Protein AF-A0A6A3NLY9-F1 (afdb_monomer_lite)

pLDDT: mean 79.2, std 13.29, range [43.19, 95.56]

Secondary structure (DSSP, 8-state):
-EEEEEEETTEEEEEEEEEEEEESSSEEEEEEEEEEEEEEEETTTT----S---EEEE--EEEEEEE--------TTTTTHHHHHHHHHHHHHHHHHHHHHHHHHHHHHHHHHHHHHHHTT-

Foldseek 3Di:
DDKDWDDDPFKIKIWDWDWDWDDDPDIWIKIKIKIKIKGKDFPCVDDDDDPDGDIDIDIDMDMDIDTDPDPDVDDPCVVVCPVVVVCSVVVVVVVVVVVVVVVVVVVVVVVVVVVVVVVVVD

Organism: NCBI:txid129364

Sequence (122 aa):
MAVRRYFEANRVVVVWSCCVEIAGSVFVRLREKGVNTLSTFDFTRGEAASDARPEGCALPVVIDVRPETVEFSTSTNTQGHIGEMTDLVLGTYHRNFGMLNQVMENLLLKELMDSRASSSHR

Structure (mmCIF, N/CA/C/O backbone):
data_AF-A0A6A3NLY9-F1
#
_entry.id   AF-A0A6A3NLY9-F1
#
loop_
_atom_site.group_PDB
_atom_site.id
_atom_site.type_symbol
_atom_site.label_atom_id
_atom_site.label_alt_id
_atom_site.label_comp_id
_atom_site.label_asym_id
_atom_site.label_entity_id
_atom_site.label_seq_id
_atom_site.pdbx_PDB_ins_code
_atom_site.Cartn_x
_atom_site.Cartn_y
_atom_site.Cartn_z
_atom_site.occupancy
_atom_site.B_iso_or_equiv
_atom_site.auth_seq_id
_atom_site.auth_comp_id
_atom_site.auth_asym_id
_atom_site.auth_atom_id
_atom_site.pdbx_PDB_model_num
ATOM 1 N N . MET A 1 1 ? -7.885 -12.924 2.853 1.00 81.50 1 MET A N 1
ATOM 2 C CA . MET A 1 1 ? -7.423 -11.863 1.931 1.00 81.50 1 MET A CA 1
ATOM 3 C C . MET A 1 1 ? -7.819 -12.250 0.519 1.00 81.50 1 MET A C 1
ATOM 5 O O . MET A 1 1 ? -7.585 -13.388 0.136 1.00 81.50 1 MET A O 1
ATOM 9 N N . ALA A 1 2 ? -8.446 -11.341 -0.223 1.00 91.31 2 ALA A N 1
ATOM 10 C CA . ALA A 1 2 ? -8.761 -11.524 -1.637 1.00 91.31 2 ALA A CA 1
ATOM 11 C C . ALA A 1 2 ? -7.900 -10.564 -2.463 1.00 91.31 2 ALA A C 1
ATOM 13 O O . ALA A 1 2 ? -7.817 -9.386 -2.12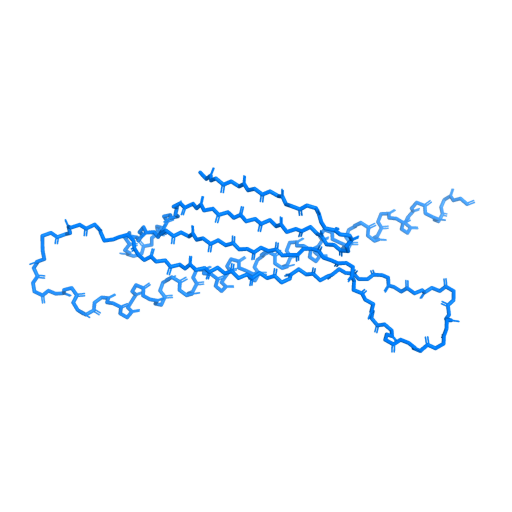3 1.00 91.31 2 ALA A O 1
ATOM 14 N N . VAL A 1 3 ? -7.270 -11.059 -3.530 1.00 94.00 3 VAL A N 1
ATOM 15 C CA . VAL A 1 3 ? -6.381 -10.279 -4.406 1.00 94.00 3 VAL A CA 1
ATOM 16 C C . VAL A 1 3 ? -6.746 -10.532 -5.858 1.00 94.00 3 VAL A C 1
ATOM 18 O O . VAL A 1 3 ? -7.040 -11.666 -6.235 1.00 94.00 3 VAL A O 1
ATOM 21 N N . ARG A 1 4 ? -6.692 -9.488 -6.683 1.00 94.62 4 ARG A N 1
ATOM 22 C CA . ARG A 1 4 ? -6.740 -9.602 -8.144 1.00 94.62 4 ARG A CA 1
ATOM 23 C C . ARG A 1 4 ? -5.627 -8.771 -8.761 1.00 94.62 4 ARG A C 1
ATOM 25 O O . ARG A 1 4 ? -5.227 -7.752 -8.203 1.00 94.62 4 ARG A O 1
ATOM 32 N N . ARG A 1 5 ? -5.138 -9.223 -9.913 1.00 94.31 5 ARG A N 1
ATOM 33 C CA . ARG A 1 5 ? -4.124 -8.533 -10.709 1.00 94.31 5 ARG A CA 1
ATOM 34 C C . ARG A 1 5 ? -4.671 -8.296 -12.107 1.00 94.31 5 ARG A C 1
ATOM 36 O O . ARG A 1 5 ? -5.278 -9.200 -12.678 1.00 94.31 5 ARG A O 1
ATOM 43 N N . TYR A 1 6 ? -4.432 -7.109 -12.637 1.00 94.75 6 TYR A N 1
ATOM 44 C CA . TYR A 1 6 ? -4.765 -6.727 -14.000 1.00 94.75 6 TYR A CA 1
ATOM 45 C C . TYR A 1 6 ? -3.487 -6.271 -14.690 1.00 94.75 6 TYR A C 1
ATOM 47 O O . TYR A 1 6 ? -2.726 -5.476 -14.138 1.00 94.75 6 TYR A O 1
ATOM 55 N N . PHE A 1 7 ? -3.248 -6.804 -15.880 1.00 93.44 7 PHE A N 1
ATOM 56 C CA . PHE A 1 7 ? -2.115 -6.430 -16.711 1.00 93.44 7 PHE A CA 1
ATOM 57 C C . PHE A 1 7 ? -2.614 -5.452 -17.766 1.00 93.44 7 PHE A C 1
ATOM 59 O O . PHE A 1 7 ? -3.505 -5.777 -18.548 1.00 93.44 7 PHE A O 1
ATOM 66 N N . GLU A 1 8 ? -2.059 -4.250 -17.756 1.00 92.06 8 GLU A N 1
ATOM 67 C CA . GLU A 1 8 ? -2.289 -3.231 -18.770 1.00 92.06 8 GLU A CA 1
ATOM 68 C C . GLU A 1 8 ? -0.992 -3.002 -19.553 1.00 92.06 8 GLU A C 1
ATOM 70 O O . GLU A 1 8 ? 0.080 -3.422 -19.124 1.00 92.06 8 GLU A O 1
ATOM 75 N N . ALA A 1 9 ? -1.075 -2.310 -20.692 1.00 88.62 9 ALA A N 1
ATOM 76 C CA . ALA A 1 9 ? 0.053 -2.158 -21.615 1.00 88.62 9 ALA A CA 1
ATOM 77 C C . ALA A 1 9 ? 1.348 -1.650 -20.947 1.00 88.62 9 ALA A C 1
ATOM 79 O O . ALA A 1 9 ? 2.426 -2.123 -21.283 1.00 88.62 9 ALA A O 1
ATOM 80 N N . ASN A 1 10 ? 1.236 -0.733 -19.979 1.00 88.19 10 ASN A N 1
ATOM 81 C CA . ASN A 1 10 ? 2.385 -0.073 -19.343 1.00 88.19 10 ASN A CA 1
ATOM 82 C C . ASN A 1 10 ? 2.420 -0.235 -17.815 1.00 88.19 10 ASN A C 1
ATOM 84 O O . ASN A 1 10 ? 3.203 0.437 -17.141 1.00 88.19 10 ASN A O 1
ATOM 88 N N . ARG A 1 11 ? 1.528 -1.055 -17.240 1.00 90.00 11 ARG A N 1
ATOM 89 C CA . ARG A 1 11 ? 1.440 -1.207 -15.784 1.00 90.00 11 ARG A CA 1
ATOM 90 C C . ARG A 1 11 ? 0.770 -2.500 -15.346 1.00 90.00 11 ARG A C 1
ATOM 92 O O . ARG A 1 11 ? -0.074 -3.056 -16.044 1.00 90.00 11 ARG A O 1
ATOM 99 N N . VAL A 1 12 ? 1.077 -2.911 -14.123 1.00 93.00 12 VAL A N 1
ATOM 100 C CA . VAL A 1 12 ? 0.342 -3.952 -13.402 1.00 93.00 12 VAL A CA 1
ATOM 101 C C . VAL A 1 12 ? -0.472 -3.293 -12.301 1.00 93.00 12 VAL A C 1
ATOM 103 O O . VAL A 1 12 ? 0.075 -2.576 -11.467 1.00 93.00 12 VAL A O 1
ATOM 106 N N . VAL A 1 13 ? -1.777 -3.540 -12.280 1.00 94.12 13 VAL A N 1
ATOM 107 C CA . VAL A 1 13 ? -2.674 -3.070 -11.222 1.00 94.12 13 VAL A CA 1
ATOM 108 C C . VAL A 1 13 ? -2.986 -4.239 -10.306 1.00 94.12 13 VAL A C 1
ATOM 110 O O . VAL A 1 13 ? -3.474 -5.276 -10.753 1.00 94.12 13 VAL A O 1
ATOM 113 N N . VAL A 1 14 ? -2.734 -4.083 -9.015 1.00 93.88 14 VAL A N 1
ATOM 114 C CA . VAL A 1 14 ? -3.093 -5.069 -7.998 1.00 93.88 14 VAL A CA 1
ATOM 115 C C . VAL A 1 14 ? -4.133 -4.442 -7.088 1.00 93.88 14 VAL A C 1
ATOM 117 O O . VAL A 1 14 ? -3.946 -3.343 -6.574 1.00 93.88 14 VAL A O 1
ATOM 120 N N . VAL A 1 15 ? -5.246 -5.141 -6.906 1.00 95.56 15 VAL A N 1
ATOM 121 C CA . VAL A 1 15 ? -6.315 -4.740 -5.992 1.00 95.56 15 VAL A CA 1
ATOM 122 C C . VAL A 1 15 ? -6.478 -5.806 -4.925 1.00 95.56 15 VAL A C 1
ATOM 124 O O . VAL A 1 15 ? -6.411 -7.005 -5.222 1.00 95.56 15 VAL A O 1
ATOM 127 N N . TRP A 1 16 ? -6.717 -5.389 -3.689 1.00 95.00 16 TRP A N 1
ATOM 128 C CA . TRP A 1 16 ? -6.946 -6.314 -2.589 1.00 95.00 16 TRP A CA 1
ATOM 129 C C . TRP A 1 16 ? -8.054 -5.857 -1.657 1.00 95.00 16 TRP A C 1
ATOM 131 O O . TRP A 1 16 ? -8.409 -4.681 -1.585 1.00 95.00 16 TRP A O 1
ATOM 141 N N . SER A 1 17 ? -8.591 -6.826 -0.921 1.00 94.31 17 SER A N 1
ATOM 142 C CA . SER A 1 17 ? -9.369 -6.576 0.281 1.00 94.31 17 SER A CA 1
ATOM 143 C C . SER A 1 17 ? -9.023 -7.601 1.356 1.00 94.31 17 SER A C 1
ATOM 145 O O . SER A 1 17 ? -8.929 -8.810 1.096 1.00 94.31 17 SER A O 1
ATOM 147 N N . CYS A 1 18 ? -8.817 -7.119 2.574 1.00 91.88 18 CYS A N 1
ATOM 148 C CA . CYS A 1 18 ? -8.506 -7.938 3.736 1.00 91.88 18 CYS A CA 1
ATOM 149 C C . CYS A 1 18 ? -9.111 -7.334 5.006 1.00 91.88 18 CYS A C 1
ATOM 151 O O . CYS A 1 18 ? -9.591 -6.202 5.015 1.00 91.88 18 CYS A O 1
ATOM 153 N N . CYS A 1 19 ? -9.109 -8.135 6.067 1.00 90.62 19 CYS A N 1
ATOM 154 C CA . CYS A 1 19 ? -9.302 -7.654 7.424 1.00 90.62 19 CYS A CA 1
ATOM 155 C C . CYS A 1 19 ? -7.938 -7.690 8.106 1.00 90.62 19 CYS A C 1
ATOM 157 O O . CYS A 1 19 ? -7.208 -8.673 7.950 1.00 90.62 19 CYS A O 1
ATOM 159 N N . VAL A 1 20 ? -7.608 -6.625 8.824 1.00 88.62 20 VAL A N 1
ATOM 160 C CA . VAL A 1 20 ? -6.356 -6.472 9.561 1.00 88.62 20 VAL A CA 1
ATOM 161 C C . VAL A 1 20 ? -6.690 -6.245 11.022 1.00 88.62 20 VAL A C 1
ATOM 163 O O . VAL A 1 20 ? -7.645 -5.545 11.356 1.00 88.62 20 VAL A O 1
ATOM 166 N N . GLU A 1 21 ? -5.912 -6.870 11.892 1.00 88.00 21 GLU A N 1
ATOM 167 C CA . GLU A 1 21 ? -6.031 -6.718 13.333 1.00 88.00 21 GLU A CA 1
ATOM 168 C C . GLU A 1 21 ? -4.768 -6.036 13.843 1.00 88.00 21 GLU A C 1
ATOM 170 O O . GLU A 1 21 ? -3.655 -6.492 13.580 1.00 88.00 21 GLU A O 1
ATOM 175 N N . ILE A 1 22 ? -4.947 -4.926 14.553 1.00 83.75 22 ILE A N 1
ATOM 176 C CA . ILE A 1 22 ? -3.864 -4.216 15.223 1.00 83.75 22 ILE A CA 1
ATOM 177 C C . ILE A 1 22 ? -3.969 -4.554 16.706 1.00 83.75 22 ILE A C 1
ATOM 179 O O . ILE A 1 22 ? -4.913 -4.150 17.388 1.00 83.75 22 ILE A O 1
ATOM 183 N N . ALA A 1 23 ? -2.995 -5.324 17.189 1.00 76.62 23 ALA A N 1
ATOM 184 C CA . ALA A 1 23 ? -2.827 -5.610 18.605 1.00 76.62 23 ALA A CA 1
ATOM 185 C C . ALA A 1 23 ? -1.957 -4.515 19.245 1.00 76.62 23 ALA A C 1
ATOM 187 O O . ALA A 1 23 ? -0.791 -4.354 18.883 1.00 76.62 23 ALA A O 1
ATOM 188 N N . GLY A 1 24 ? -2.525 -3.762 20.188 1.00 70.19 24 GLY A N 1
ATOM 189 C CA . GLY A 1 24 ? -1.845 -2.688 20.916 1.00 70.19 24 GLY A CA 1
ATOM 190 C C . GLY A 1 24 ? -2.453 -2.462 22.301 1.00 70.19 24 GLY A C 1
ATOM 191 O O . GLY A 1 24 ? -2.950 -3.399 22.923 1.00 70.19 24 GLY A O 1
ATOM 192 N N . SER A 1 25 ? -2.449 -1.212 22.776 1.00 65.81 25 SER A N 1
ATOM 193 C CA . SER A 1 25 ? -3.167 -0.803 24.000 1.00 65.81 25 SER A CA 1
ATOM 194 C C . SER A 1 25 ? -4.680 -1.042 23.914 1.00 65.81 25 SER A C 1
ATOM 196 O O . SER A 1 25 ? -5.353 -1.164 24.934 1.00 65.81 25 SER A O 1
ATOM 198 N N . VAL A 1 26 ? -5.201 -1.145 22.692 1.00 68.38 26 VAL A N 1
ATOM 199 C CA . VAL A 1 26 ? -6.577 -1.504 22.359 1.00 68.38 26 VAL A CA 1
ATOM 200 C C . VAL A 1 26 ? -6.549 -2.479 21.184 1.00 68.38 26 VAL A C 1
ATOM 202 O O . VAL A 1 26 ? -5.632 -2.442 20.361 1.00 68.38 26 VAL A O 1
ATOM 205 N N . PHE A 1 27 ? -7.547 -3.359 21.100 1.00 75.62 27 PHE A N 1
ATOM 206 C CA . PHE A 1 27 ? -7.714 -4.252 19.956 1.00 75.62 27 PHE A CA 1
ATOM 207 C C . PHE A 1 27 ? -8.552 -3.558 18.881 1.00 75.62 27 PHE A C 1
ATOM 209 O O . PHE A 1 27 ? -9.716 -3.232 19.120 1.00 75.62 27 PHE A O 1
ATOM 216 N N . VAL A 1 28 ? -7.969 -3.346 17.699 1.00 80.81 28 VAL A N 1
ATOM 217 C CA . VAL A 1 28 ? -8.651 -2.698 16.571 1.00 80.81 28 VAL A CA 1
ATOM 218 C C . VAL A 1 28 ? -8.711 -3.661 15.396 1.00 80.81 28 VAL A C 1
ATOM 220 O O . VAL A 1 28 ? -7.681 -4.150 14.932 1.00 80.81 28 VAL A O 1
ATOM 223 N N . ARG A 1 29 ? -9.921 -3.905 14.885 1.00 87.62 29 ARG A N 1
ATOM 224 C CA . ARG A 1 29 ? -10.134 -4.641 13.638 1.00 87.62 29 ARG A CA 1
ATOM 225 C C . ARG A 1 29 ? -10.524 -3.669 12.533 1.00 87.62 29 ARG A C 1
ATOM 227 O O . ARG A 1 29 ? -11.450 -2.874 12.686 1.00 87.62 29 ARG A O 1
ATOM 234 N N . LEU A 1 30 ? -9.807 -3.746 11.423 1.00 89.88 30 LEU A N 1
ATOM 235 C CA . LEU A 1 30 ? -9.958 -2.874 10.270 1.00 89.88 30 LEU A CA 1
ATOM 236 C C . LEU A 1 30 ? -10.299 -3.702 9.042 1.00 89.88 30 LEU A C 1
ATOM 238 O O . LEU A 1 30 ? -9.750 -4.782 8.827 1.00 89.88 30 LEU A O 1
ATOM 242 N N . ARG A 1 31 ? -11.166 -3.163 8.197 1.00 92.12 31 ARG A N 1
ATOM 243 C CA . ARG A 1 31 ? -11.374 -3.628 6.837 1.00 92.12 31 ARG A CA 1
ATOM 244 C C . ARG A 1 31 ? -10.582 -2.748 5.892 1.00 92.12 31 ARG A C 1
ATOM 246 O O . ARG A 1 31 ? -10.840 -1.551 5.790 1.00 92.12 31 ARG A O 1
ATOM 253 N N . GLU A 1 32 ? -9.661 -3.369 5.177 1.00 92.31 32 GLU A N 1
ATOM 254 C CA . GLU A 1 32 ? -8.860 -2.713 4.160 1.00 92.31 32 GLU A CA 1
ATOM 255 C C . GLU A 1 32 ? -9.360 -3.063 2.763 1.00 92.31 32 GLU A C 1
ATOM 257 O O . GLU A 1 32 ? -9.724 -4.209 2.444 1.00 92.31 32 GLU A O 1
ATOM 262 N N . LYS A 1 33 ? -9.320 -2.056 1.900 1.00 94.75 33 LYS A N 1
ATOM 263 C CA . LYS A 1 33 ? -9.349 -2.208 0.452 1.00 94.75 33 LYS A CA 1
ATOM 264 C C . LYS A 1 33 ? -8.220 -1.375 -0.110 1.00 94.75 33 LYS A C 1
ATOM 266 O O . LYS A 1 33 ? -8.144 -0.188 0.180 1.00 94.75 33 LYS A O 1
ATOM 271 N N . GLY A 1 34 ? -7.367 -1.975 -0.920 1.00 93.25 34 GLY A N 1
ATOM 272 C CA . GLY A 1 34 ? -6.256 -1.243 -1.498 1.00 93.25 34 GLY A CA 1
ATOM 273 C C . GLY A 1 34 ? -6.068 -1.502 -2.973 1.00 93.25 34 GLY A C 1
ATOM 274 O O . GLY A 1 34 ? -6.557 -2.490 -3.534 1.00 93.25 34 GLY A O 1
ATOM 275 N N . VAL A 1 35 ? -5.377 -0.554 -3.588 1.00 94.62 35 VAL A N 1
ATOM 276 C CA . VAL A 1 35 ? -4.956 -0.586 -4.979 1.00 94.62 35 VAL A CA 1
ATOM 277 C C . VAL A 1 35 ? -3.507 -0.133 -5.035 1.00 94.62 35 VAL A C 1
ATOM 279 O O . VAL A 1 35 ? -3.164 0.918 -4.494 1.00 94.62 35 VAL A O 1
ATOM 282 N N . ASN A 1 36 ? -2.662 -0.897 -5.718 1.00 92.81 36 ASN A N 1
ATOM 283 C CA . ASN A 1 36 ? -1.337 -0.445 -6.105 1.00 92.81 36 ASN A CA 1
ATOM 284 C C . ASN A 1 36 ? -1.127 -0.639 -7.600 1.00 92.81 36 ASN A C 1
ATOM 286 O O . ASN A 1 36 ? -1.606 -1.605 -8.198 1.00 92.81 36 ASN A O 1
ATOM 290 N N . THR A 1 37 ? -0.398 0.292 -8.198 1.00 93.31 37 THR A N 1
ATOM 291 C CA . THR A 1 37 ? -0.019 0.234 -9.609 1.00 93.31 37 THR A CA 1
ATOM 292 C C . THR A 1 37 ? 1.489 0.159 -9.706 1.00 93.31 37 THR A C 1
ATOM 294 O O . THR A 1 37 ? 2.164 0.968 -9.088 1.00 93.31 37 THR A O 1
ATOM 297 N N . LEU A 1 38 ? 2.011 -0.784 -10.475 1.00 90.38 38 LEU A N 1
ATOM 298 C CA . LEU A 1 38 ? 3.431 -0.913 -10.776 1.00 90.38 38 LEU A CA 1
ATOM 299 C C . LEU A 1 38 ? 3.647 -0.503 -12.231 1.00 90.38 38 LEU A C 1
ATOM 301 O O . LEU A 1 38 ? 3.063 -1.127 -13.117 1.00 90.38 38 LEU A O 1
ATOM 305 N N . SER A 1 39 ? 4.456 0.519 -12.486 1.00 89.81 39 SER A N 1
ATOM 306 C CA . SER A 1 39 ? 4.788 0.970 -13.843 1.00 89.81 39 SER A CA 1
ATOM 307 C C . SER A 1 39 ? 6.256 1.353 -13.953 1.00 89.81 39 SER A C 1
ATOM 309 O O . SER A 1 39 ? 6.876 1.740 -12.962 1.00 89.81 39 SER A O 1
ATOM 311 N N . THR A 1 40 ? 6.801 1.307 -15.165 1.00 85.81 40 THR A N 1
ATOM 312 C CA . THR A 1 40 ? 8.119 1.887 -15.438 1.00 85.81 40 THR A CA 1
ATOM 313 C C . THR A 1 40 ? 8.081 3.403 -15.230 1.00 85.81 40 THR A C 1
ATOM 315 O O . THR A 1 40 ? 7.049 4.053 -15.426 1.00 85.81 40 THR A O 1
ATOM 318 N N . PHE A 1 41 ? 9.196 3.969 -14.778 1.00 83.56 41 PHE A N 1
ATOM 319 C CA . PHE A 1 41 ? 9.349 5.401 -14.552 1.00 83.56 41 PHE A CA 1
ATOM 320 C C . PHE A 1 41 ? 10.621 5.907 -15.226 1.00 83.56 41 PHE A C 1
ATOM 322 O O . PHE A 1 41 ? 11.707 5.376 -15.004 1.00 83.56 41 PHE A O 1
ATOM 329 N N . ASP A 1 42 ? 10.483 6.945 -16.044 1.00 80.31 42 ASP A N 1
ATOM 330 C CA . ASP A 1 42 ? 11.600 7.587 -16.731 1.00 80.31 42 ASP A CA 1
ATOM 331 C C . ASP A 1 42 ? 12.092 8.792 -15.922 1.00 80.31 42 ASP A C 1
ATOM 333 O O . ASP A 1 42 ? 11.456 9.848 -15.903 1.00 80.31 42 ASP A O 1
ATOM 337 N N . PHE A 1 43 ? 13.250 8.640 -15.275 1.00 73.00 43 PHE A N 1
ATOM 338 C CA . PHE A 1 43 ? 13.873 9.702 -14.481 1.00 73.00 43 PHE A CA 1
ATOM 339 C C . PHE A 1 43 ? 14.417 10.871 -15.316 1.00 73.00 43 PHE A C 1
ATOM 341 O O . PHE A 1 43 ? 14.702 11.927 -14.758 1.00 73.00 43 PHE A O 1
ATOM 348 N N . THR A 1 44 ? 14.568 10.710 -16.633 1.00 72.56 44 THR A N 1
ATOM 349 C CA . THR A 1 44 ? 15.297 11.667 -17.489 1.00 72.56 44 THR A CA 1
ATOM 350 C C . THR A 1 44 ? 14.394 12.580 -18.319 1.00 72.56 44 THR A C 1
ATOM 352 O O . THR A 1 44 ? 14.894 13.479 -18.986 1.00 72.56 44 THR A O 1
ATOM 355 N N . ARG A 1 45 ? 13.069 12.353 -18.308 1.00 66.62 45 ARG A N 1
ATOM 356 C CA . ARG A 1 45 ? 12.017 13.219 -18.886 1.00 66.62 45 ARG A CA 1
ATOM 357 C C . ARG A 1 45 ? 12.396 13.922 -20.212 1.00 66.62 45 ARG A C 1
ATOM 359 O O . ARG A 1 45 ? 12.101 15.099 -20.399 1.00 66.62 45 ARG A O 1
ATOM 366 N N . GLY A 1 46 ? 13.011 13.196 -21.147 1.00 61.91 46 GLY A N 1
ATOM 367 C CA . GLY A 1 46 ? 13.323 13.689 -22.495 1.00 61.91 46 GLY A CA 1
ATOM 368 C C . GLY A 1 46 ? 14.655 14.431 -22.680 1.00 61.91 46 GLY A C 1
ATOM 369 O O . GLY A 1 46 ? 14.862 14.984 -23.759 1.00 61.91 46 GLY A O 1
ATOM 370 N N . GLU A 1 47 ? 15.564 14.443 -21.700 1.00 63.44 47 GLU A N 1
ATOM 371 C CA . GLU A 1 47 ? 16.947 14.879 -21.947 1.00 63.44 47 GLU A CA 1
ATOM 372 C C . GLU A 1 47 ? 17.684 13.887 -22.863 1.00 63.44 47 GLU A C 1
ATOM 374 O O . GLU A 1 47 ? 17.440 12.677 -22.827 1.00 63.44 47 GLU A O 1
ATOM 379 N N . ALA A 1 48 ? 18.534 14.427 -23.744 1.00 58.00 48 ALA A N 1
ATOM 380 C CA . ALA A 1 48 ? 19.152 13.700 -24.847 1.00 58.00 48 ALA A CA 1
ATOM 381 C C . ALA A 1 48 ? 19.879 12.434 -24.369 1.00 58.00 48 ALA A C 1
ATOM 383 O O . ALA A 1 48 ? 20.649 12.464 -23.410 1.00 58.00 48 ALA A O 1
ATOM 384 N N . ALA A 1 49 ? 19.608 11.333 -25.072 1.00 56.19 49 ALA A N 1
ATOM 385 C CA . ALA A 1 49 ? 20.074 9.988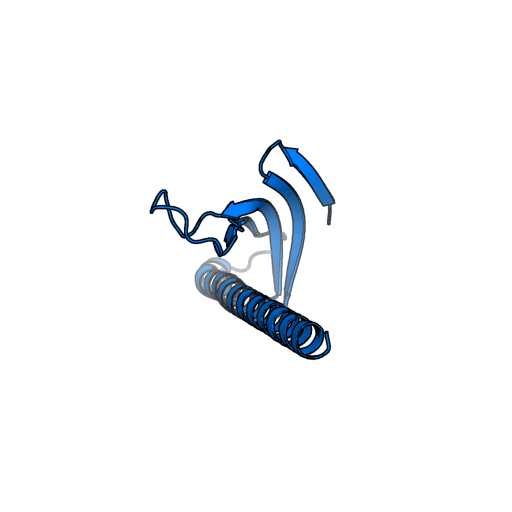 -24.777 1.00 56.19 49 ALA A CA 1
ATOM 386 C C . ALA A 1 49 ? 21.583 9.940 -24.486 1.00 56.19 49 ALA A C 1
ATOM 388 O O . ALA A 1 49 ? 22.405 10.093 -25.388 1.00 56.19 49 ALA A O 1
ATOM 389 N N . SER A 1 50 ? 21.938 9.688 -23.227 1.00 61.38 50 SER A N 1
ATOM 390 C CA . SER A 1 50 ? 23.169 8.969 -22.916 1.00 61.38 50 SER A CA 1
ATOM 391 C C . SER A 1 50 ? 22.836 7.473 -22.916 1.00 61.38 50 SER A C 1
ATOM 393 O O . SER A 1 50 ? 21.722 7.086 -22.553 1.00 61.38 50 SER A O 1
ATOM 395 N N . ASP A 1 51 ? 23.782 6.628 -23.327 1.00 60.75 51 ASP A N 1
ATOM 396 C CA . ASP A 1 51 ? 23.599 5.173 -23.488 1.00 60.75 51 ASP A CA 1
ATOM 397 C C . ASP A 1 51 ? 23.240 4.421 -22.185 1.00 60.75 51 ASP A C 1
ATOM 399 O O . ASP A 1 51 ? 23.019 3.211 -22.197 1.00 60.75 51 ASP A O 1
ATOM 403 N N . ALA A 1 52 ? 23.144 5.122 -21.052 1.00 60.19 52 ALA A N 1
ATOM 404 C CA . ALA A 1 52 ? 22.756 4.580 -19.758 1.00 60.19 52 ALA A CA 1
ATOM 405 C C . ALA A 1 52 ? 21.582 5.380 -19.176 1.00 60.19 52 ALA A C 1
ATOM 407 O O . ALA A 1 52 ? 21.755 6.248 -18.319 1.00 60.19 52 ALA A O 1
ATOM 408 N N . ARG A 1 53 ? 20.365 5.079 -19.637 1.00 61.38 53 ARG A N 1
ATOM 409 C CA . ARG A 1 53 ? 19.134 5.617 -19.050 1.00 61.38 53 ARG A CA 1
ATOM 410 C C . ARG A 1 53 ? 18.769 4.767 -17.827 1.00 61.38 53 ARG A C 1
ATOM 412 O O . ARG A 1 53 ? 18.456 3.591 -18.007 1.00 61.38 53 ARG A O 1
ATOM 419 N N . PRO A 1 54 ? 18.821 5.292 -16.591 1.00 62.94 54 PRO A N 1
ATOM 420 C CA . PRO A 1 54 ? 18.351 4.531 -15.443 1.00 62.94 54 PRO A CA 1
ATOM 421 C C . PRO A 1 54 ? 16.832 4.366 -15.559 1.00 62.94 54 PRO A C 1
ATOM 423 O O . PRO A 1 54 ? 16.083 5.337 -15.442 1.00 62.94 54 PRO A O 1
ATOM 426 N N . GLU A 1 55 ? 16.377 3.144 -15.825 1.00 69.00 55 GLU A N 1
ATOM 427 C CA . GLU A 1 55 ? 14.958 2.807 -15.755 1.00 69.00 55 GLU A CA 1
ATOM 428 C C . GLU A 1 55 ? 14.539 2.705 -14.289 1.00 69.00 55 GLU A C 1
ATOM 430 O O . GLU A 1 55 ? 15.141 1.990 -13.487 1.00 69.00 55 GLU A O 1
ATOM 435 N N . GLY A 1 56 ? 13.515 3.472 -13.927 1.00 76.50 56 GLY A N 1
ATOM 436 C CA . GLY A 1 56 ? 12.899 3.443 -12.615 1.00 76.50 56 GLY A CA 1
ATOM 437 C C . GLY A 1 56 ? 11.621 2.632 -12.582 1.00 76.50 56 GLY A C 1
ATOM 438 O O . GLY A 1 56 ? 11.076 2.205 -13.601 1.00 76.50 56 GLY A O 1
ATOM 439 N N . CYS A 1 57 ? 11.082 2.512 -11.378 1.00 80.69 57 CYS A N 1
ATOM 440 C CA . CYS A 1 57 ? 9.762 1.966 -11.143 1.00 80.69 57 CYS A CA 1
ATOM 441 C C . CYS A 1 57 ? 8.961 2.928 -10.264 1.00 80.69 57 CYS A C 1
ATOM 443 O O . CYS A 1 57 ? 9.460 3.418 -9.252 1.00 80.69 57 CYS A O 1
ATOM 445 N N . ALA A 1 58 ? 7.705 3.168 -10.632 1.00 85.81 58 ALA A N 1
ATOM 446 C CA . ALA A 1 58 ? 6.739 3.870 -9.801 1.00 85.81 58 ALA A CA 1
ATOM 447 C C . ALA A 1 58 ? 5.755 2.859 -9.198 1.00 85.81 58 ALA A C 1
ATOM 449 O O . ALA A 1 58 ? 5.163 2.052 -9.918 1.00 85.81 58 ALA A O 1
ATOM 450 N N . LEU A 1 59 ? 5.567 2.936 -7.876 1.00 87.50 59 LEU A N 1
ATOM 451 C CA . LEU A 1 59 ? 4.606 2.128 -7.122 1.00 87.50 59 LEU A CA 1
ATOM 452 C C . LEU A 1 59 ? 3.619 3.008 -6.326 1.00 87.50 59 LEU A C 1
ATOM 454 O O . LEU A 1 59 ? 3.705 3.070 -5.100 1.00 87.50 59 LEU A O 1
ATOM 458 N N . PRO A 1 60 ? 2.681 3.725 -6.976 1.00 88.88 60 PRO A N 1
ATOM 459 C CA . PRO A 1 60 ? 1.582 4.364 -6.262 1.00 88.88 60 PRO A CA 1
ATOM 460 C C . PRO A 1 60 ? 0.734 3.339 -5.504 1.00 88.88 60 PRO A C 1
ATOM 462 O O . PRO A 1 60 ? 0.384 2.288 -6.050 1.00 88.88 60 PRO A O 1
ATOM 465 N N . VAL A 1 61 ? 0.368 3.673 -4.266 1.00 88.81 61 VAL A N 1
ATOM 466 C CA . VAL A 1 61 ? -0.486 2.859 -3.394 1.00 88.81 61 VAL A CA 1
ATOM 467 C C . VAL A 1 61 ? -1.593 3.729 -2.807 1.00 88.81 61 VAL A C 1
ATOM 469 O O . VAL A 1 61 ? -1.330 4.824 -2.315 1.00 88.81 61 VAL A O 1
ATOM 472 N N . VAL A 1 62 ? -2.827 3.228 -2.826 1.00 91.62 62 VAL A N 1
ATOM 473 C CA . VAL A 1 62 ? -3.981 3.826 -2.143 1.00 91.62 62 VAL A CA 1
ATOM 474 C C . VAL A 1 62 ? -4.650 2.751 -1.298 1.00 91.62 62 VAL A C 1
ATOM 476 O O . VAL A 1 62 ? -4.918 1.658 -1.797 1.00 91.62 62 VAL A O 1
ATOM 479 N N . ILE A 1 63 ? -4.935 3.060 -0.032 1.00 90.44 63 ILE A N 1
ATOM 480 C CA . ILE A 1 63 ? -5.621 2.154 0.895 1.00 90.44 63 ILE A CA 1
ATOM 481 C C . ILE A 1 63 ? -6.809 2.889 1.525 1.00 90.44 63 ILE A C 1
ATOM 483 O O . ILE A 1 63 ? -6.637 3.937 2.140 1.00 90.44 63 ILE A O 1
ATOM 487 N N . ASP A 1 64 ? -8.008 2.332 1.359 1.00 91.75 64 ASP A N 1
ATOM 488 C CA . ASP A 1 64 ? -9.216 2.682 2.110 1.00 91.75 64 ASP A CA 1
ATOM 489 C C . ASP A 1 64 ? -9.298 1.765 3.332 1.00 91.75 64 ASP A C 1
ATOM 491 O O . ASP A 1 64 ? -9.355 0.536 3.205 1.00 91.75 64 ASP A O 1
ATOM 495 N N . VAL A 1 65 ? -9.278 2.376 4.513 1.00 89.38 65 VAL A N 1
ATOM 496 C CA . VAL A 1 65 ? -9.239 1.700 5.807 1.00 89.38 65 VAL A CA 1
ATOM 497 C C . VAL A 1 65 ? -10.481 2.093 6.584 1.00 89.38 65 VAL A C 1
ATOM 499 O O . VAL A 1 65 ? -10.734 3.276 6.810 1.00 89.38 65 VAL A O 1
ATOM 502 N N . ARG A 1 66 ? -11.257 1.100 7.020 1.00 87.12 66 ARG A N 1
ATOM 503 C CA . ARG A 1 66 ? -12.470 1.330 7.812 1.00 87.12 66 ARG A CA 1
ATOM 504 C C . ARG A 1 66 ? -12.457 0.476 9.069 1.00 87.12 66 ARG A C 1
ATOM 506 O O . ARG A 1 66 ? -12.138 -0.706 8.961 1.00 87.12 66 ARG A O 1
ATOM 513 N N . PRO A 1 67 ? -12.831 1.012 10.239 1.00 84.12 67 PRO A N 1
ATOM 514 C CA . PRO A 1 67 ? -13.032 0.181 11.414 1.00 84.12 67 PRO A CA 1
ATOM 515 C C . PRO A 1 67 ? -14.171 -0.804 11.156 1.00 84.12 67 PRO A C 1
ATOM 517 O O . PRO A 1 67 ? -15.200 -0.450 10.576 1.00 84.12 67 PRO A O 1
ATOM 520 N N . GLU A 1 68 ? -13.997 -2.047 11.590 1.00 81.81 68 GLU A N 1
ATOM 521 C CA . GLU A 1 68 ? -15.135 -2.944 11.727 1.00 81.81 68 GLU A CA 1
ATOM 522 C C . GLU A 1 68 ? -15.867 -2.571 13.008 1.00 81.81 68 GLU A C 1
ATOM 524 O O . GLU A 1 68 ? -15.313 -2.668 14.103 1.00 81.81 68 GLU A O 1
ATOM 529 N N . THR A 1 69 ? -17.110 -2.114 12.875 1.00 64.12 69 THR A N 1
ATOM 530 C CA . THR A 1 69 ? -18.001 -1.912 14.015 1.00 64.12 69 THR A CA 1
ATOM 531 C C . THR A 1 69 ? -18.290 -3.267 14.639 1.00 64.12 69 THR A C 1
ATOM 533 O O . THR A 1 69 ? -19.179 -3.995 14.203 1.00 64.12 69 THR A O 1
ATOM 536 N N . VAL A 1 70 ? -17.506 -3.624 15.647 1.00 57.34 70 VAL A N 1
ATOM 537 C CA . VAL A 1 70 ? -17.898 -4.643 16.609 1.00 57.34 70 VAL A CA 1
ATOM 538 C C . VAL A 1 70 ? -18.898 -3.952 17.533 1.00 57.34 70 VAL A C 1
ATOM 540 O O . VAL A 1 70 ? -18.589 -2.888 18.072 1.00 57.34 70 VAL A O 1
ATOM 543 N N . GLU A 1 71 ? -20.110 -4.493 17.671 1.00 52.09 71 GLU A N 1
ATOM 544 C CA . GLU A 1 71 ? -21.060 -4.018 18.680 1.00 52.09 71 GLU A CA 1
ATOM 545 C C . GLU A 1 71 ? -20.464 -4.290 20.064 1.00 52.09 71 GLU A C 1
ATOM 547 O O . GLU A 1 71 ? -20.649 -5.349 20.659 1.00 52.09 71 GLU A O 1
ATOM 552 N N . PHE A 1 72 ? -19.692 -3.341 20.580 1.00 52.66 72 PHE A N 1
ATOM 553 C CA . PHE A 1 72 ? -19.395 -3.300 21.998 1.00 52.66 72 PHE A CA 1
ATOM 554 C C . PHE A 1 72 ? -20.632 -2.729 22.678 1.00 52.66 72 PHE A C 1
ATOM 556 O O . PHE A 1 72 ? -21.097 -1.652 22.310 1.00 52.66 72 PHE A O 1
ATOM 563 N N . SER A 1 73 ? -21.177 -3.445 23.661 1.00 47.84 73 SER A N 1
ATOM 564 C CA . SER A 1 73 ? -22.197 -2.920 24.567 1.00 47.84 73 SER A CA 1
ATOM 565 C C . SER A 1 73 ? -21.642 -1.652 25.223 1.00 47.84 73 SER A C 1
ATOM 567 O O . SER A 1 73 ? -20.834 -1.732 26.149 1.00 47.84 73 SER A O 1
ATOM 569 N N . THR A 1 74 ? -21.970 -0.480 24.684 1.00 50.91 74 THR A N 1
ATOM 570 C CA . THR A 1 74 ? -21.318 0.771 25.068 1.00 50.91 74 THR A CA 1
ATOM 571 C C . THR A 1 74 ? -21.753 1.178 26.470 1.00 50.91 74 THR A C 1
ATOM 573 O O . THR A 1 74 ? -22.886 1.614 26.672 1.00 50.91 74 THR A O 1
ATOM 576 N N . SER A 1 75 ? -20.832 1.092 27.431 1.00 48.53 75 SER A N 1
ATOM 577 C CA . SER A 1 75 ? -20.791 2.055 28.526 1.00 48.53 75 SER A CA 1
ATOM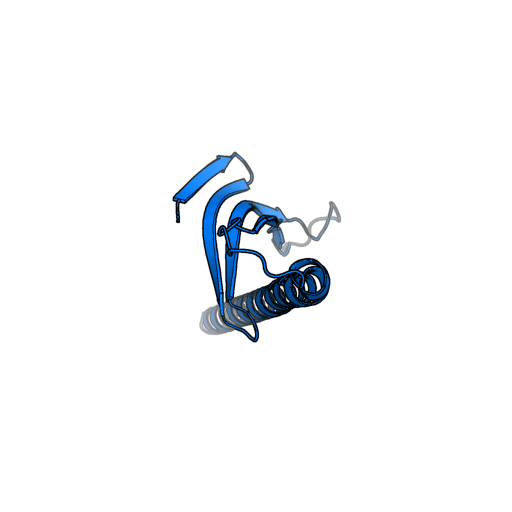 578 C C . SER A 1 75 ? -20.400 3.424 27.951 1.00 48.53 75 SER A C 1
ATOM 580 O O . SER A 1 75 ? -19.783 3.526 26.893 1.00 48.53 75 SER A O 1
ATOM 582 N N . THR A 1 76 ? -20.788 4.492 28.633 1.00 54.00 76 THR A N 1
ATOM 583 C CA . THR A 1 76 ? -20.730 5.918 28.261 1.00 54.00 76 THR A CA 1
ATOM 584 C C . THR A 1 76 ? -19.351 6.502 27.877 1.00 54.00 76 THR A C 1
ATOM 586 O O . THR A 1 76 ? -19.242 7.713 27.715 1.00 54.00 76 THR A O 1
ATOM 589 N N . ASN A 1 77 ? -18.303 5.691 27.692 1.00 58.00 77 ASN A N 1
ATOM 590 C CA . ASN A 1 77 ? -16.910 6.136 27.543 1.00 58.00 77 ASN A CA 1
ATOM 591 C C . ASN A 1 77 ? -16.336 6.049 26.109 1.00 58.00 77 ASN A C 1
ATOM 593 O O . ASN A 1 77 ? -15.189 6.418 25.873 1.00 58.00 77 ASN A O 1
ATOM 597 N N . THR A 1 78 ? -17.107 5.578 25.124 1.00 59.28 78 THR A N 1
ATOM 598 C CA . THR A 1 78 ? -16.602 5.258 23.770 1.00 59.28 78 THR A CA 1
ATOM 599 C C . THR A 1 78 ? -16.093 6.473 22.984 1.00 59.28 78 THR A C 1
ATOM 601 O O . THR A 1 78 ? -15.199 6.339 22.153 1.00 59.28 78 THR A O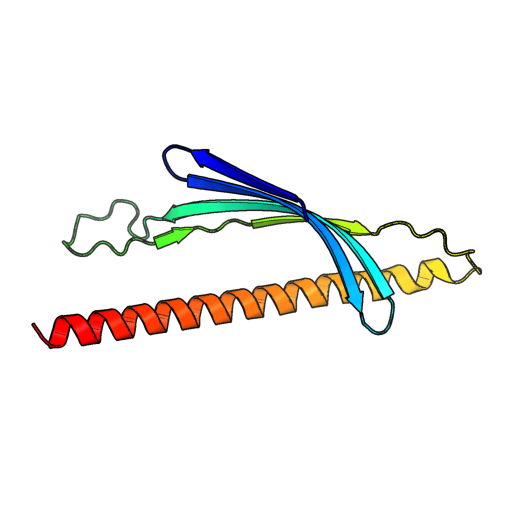 1
ATOM 604 N N . GLN A 1 79 ? -16.628 7.670 23.244 1.00 62.81 79 GLN A N 1
ATOM 605 C CA . GLN A 1 79 ? -16.266 8.880 22.498 1.00 62.81 79 GLN A CA 1
ATOM 606 C C . GLN A 1 79 ? -14.851 9.392 22.827 1.00 62.81 79 GLN A C 1
ATOM 608 O O . GLN A 1 79 ? -14.219 10.005 21.970 1.00 62.81 79 GLN A O 1
ATOM 613 N N . GLY A 1 80 ? -14.325 9.099 24.024 1.00 67.94 80 GLY A N 1
ATOM 614 C CA . GLY A 1 80 ? -12.975 9.506 24.438 1.00 67.94 80 GLY A CA 1
ATOM 615 C C . GLY A 1 80 ? -11.849 8.737 23.736 1.00 67.94 80 GLY A C 1
ATOM 616 O O . GLY A 1 80 ? -10.775 9.286 23.517 1.00 67.94 80 GLY A O 1
ATOM 617 N N . HIS A 1 81 ? -12.106 7.499 23.310 1.00 73.94 81 HIS A N 1
ATOM 618 C CA . HIS A 1 81 ? -11.078 6.611 22.752 1.00 73.94 81 HIS A CA 1
ATOM 619 C C . HIS A 1 81 ? -10.894 6.732 21.231 1.00 73.94 81 HIS A C 1
ATOM 621 O O . HIS A 1 81 ? -9.974 6.136 20.675 1.00 73.94 81 HIS A O 1
ATOM 627 N N . ILE A 1 82 ? -11.739 7.507 20.540 1.00 78.94 82 ILE A N 1
ATOM 628 C CA . ILE A 1 82 ? -11.662 7.675 19.077 1.00 78.94 82 ILE A CA 1
ATOM 629 C C . ILE A 1 82 ? -10.310 8.274 18.664 1.00 78.94 82 ILE A C 1
ATOM 631 O O . ILE A 1 82 ? -9.715 7.814 17.689 1.00 78.94 82 ILE A O 1
ATOM 635 N N . GLY A 1 83 ? -9.818 9.269 19.412 1.00 82.69 83 GLY A N 1
ATOM 636 C CA . GLY A 1 83 ? -8.513 9.888 19.159 1.00 82.69 83 GLY A CA 1
ATOM 637 C C . GLY A 1 83 ? -7.373 8.881 19.300 1.00 82.69 83 GLY A C 1
ATOM 638 O O . GLY A 1 83 ? -6.619 8.672 18.357 1.00 82.69 83 GLY A O 1
ATOM 639 N N . GLU A 1 84 ? -7.330 8.165 20.425 1.00 81.56 84 GLU A N 1
ATOM 640 C CA . GLU A 1 84 ? -6.304 7.152 20.713 1.00 81.56 84 GLU A CA 1
ATOM 641 C C . GLU A 1 84 ? -6.282 6.024 19.669 1.00 81.56 84 GLU A C 1
ATOM 643 O O . GLU A 1 84 ? -5.215 5.610 19.214 1.00 81.56 84 GLU A O 1
ATOM 648 N N . MET A 1 85 ? -7.455 5.534 19.249 1.00 81.56 85 MET A N 1
ATOM 649 C CA . MET A 1 85 ? -7.555 4.511 18.203 1.00 81.56 85 MET A CA 1
ATOM 650 C C . MET A 1 85 ? -7.098 5.047 16.846 1.00 81.56 85 MET A C 1
ATOM 652 O O . MET A 1 85 ? -6.410 4.340 16.112 1.00 81.56 85 MET A O 1
ATOM 656 N N . THR A 1 86 ? -7.455 6.289 16.511 1.00 85.81 86 THR A N 1
ATOM 657 C CA . THR A 1 86 ? -7.021 6.929 15.262 1.00 85.81 86 THR A CA 1
ATOM 658 C C . THR A 1 86 ? -5.501 7.066 15.230 1.00 85.81 86 THR A C 1
ATOM 660 O O . THR A 1 86 ? -4.877 6.663 14.247 1.00 85.81 86 THR A O 1
ATOM 663 N N . ASP A 1 87 ? -4.897 7.536 16.321 1.00 87.94 87 ASP A N 1
ATOM 664 C CA . ASP A 1 87 ? -3.445 7.676 16.448 1.00 87.94 87 ASP A CA 1
ATOM 665 C C . ASP A 1 87 ? -2.731 6.321 16.371 1.00 87.94 87 ASP A C 1
ATOM 667 O O . ASP A 1 87 ? -1.708 6.195 15.695 1.00 87.94 87 ASP A O 1
ATOM 671 N N . LEU A 1 88 ? -3.296 5.275 16.989 1.00 87.38 88 LEU A N 1
ATOM 672 C CA . LEU A 1 88 ? -2.774 3.910 16.894 1.00 87.38 88 LEU A CA 1
ATOM 673 C C . LEU A 1 88 ? -2.780 3.399 15.445 1.00 87.38 88 LEU A C 1
ATOM 675 O O . LEU A 1 88 ? -1.783 2.835 14.981 1.00 87.38 88 LEU A O 1
ATOM 679 N N . VAL A 1 89 ? -3.886 3.599 14.720 1.00 87.00 89 VAL A N 1
ATOM 680 C CA . VAL A 1 89 ? -4.020 3.178 13.318 1.00 87.00 89 VAL A CA 1
ATOM 681 C C . VAL A 1 89 ? -3.032 3.945 12.438 1.00 87.00 89 VAL A C 1
ATOM 683 O O . VAL A 1 89 ? -2.238 3.324 11.728 1.00 87.00 89 VAL A O 1
ATOM 686 N N . LEU A 1 90 ? -3.018 5.279 12.522 1.00 88.50 90 LEU A N 1
ATOM 687 C CA . LEU A 1 90 ? -2.121 6.129 11.731 1.00 88.50 90 LEU A CA 1
ATOM 688 C C . LEU A 1 90 ? -0.647 5.825 12.018 1.00 88.50 90 LEU A C 1
ATOM 690 O O . LEU A 1 90 ? 0.137 5.643 11.084 1.00 88.50 90 LEU A O 1
ATOM 694 N N . GLY A 1 91 ? -0.278 5.707 13.296 1.00 87.69 91 GLY A N 1
ATOM 695 C CA . GLY A 1 91 ? 1.078 5.362 13.715 1.00 87.69 91 GLY A CA 1
ATOM 696 C C . GLY A 1 91 ? 1.522 3.993 13.194 1.00 87.69 91 GLY A C 1
ATOM 697 O O . GLY A 1 91 ? 2.665 3.840 12.757 1.00 87.69 91 GLY A O 1
ATOM 698 N N . THR A 1 92 ? 0.609 3.017 13.158 1.00 86.69 92 THR A N 1
ATOM 699 C CA . THR A 1 92 ? 0.879 1.681 12.608 1.00 86.69 92 THR A CA 1
ATOM 700 C C . THR A 1 92 ? 1.173 1.741 11.110 1.00 86.69 92 THR A C 1
ATOM 702 O O . THR A 1 92 ? 2.192 1.203 10.675 1.00 86.69 92 THR A O 1
ATOM 705 N N . TYR A 1 93 ? 0.353 2.434 10.311 1.00 86.25 93 TYR A N 1
ATOM 706 C CA . TYR A 1 93 ? 0.625 2.572 8.873 1.00 86.25 93 TYR A CA 1
ATOM 707 C C . TYR A 1 93 ? 1.910 3.343 8.605 1.00 86.25 93 TYR A C 1
ATOM 709 O O . TYR A 1 93 ? 2.714 2.902 7.787 1.00 86.25 93 TYR A O 1
ATOM 717 N N . HIS A 1 94 ? 2.140 4.453 9.307 1.00 87.75 94 HIS A N 1
ATOM 718 C CA . HIS A 1 94 ? 3.344 5.255 9.104 1.00 87.75 94 HIS A CA 1
ATOM 719 C C . HIS A 1 94 ? 4.614 4.435 9.369 1.00 87.75 94 HIS A C 1
ATOM 721 O O . HIS A 1 94 ? 5.527 4.404 8.541 1.00 87.75 94 HIS A O 1
ATOM 727 N N . ARG A 1 95 ? 4.637 3.685 10.480 1.00 86.88 95 ARG A N 1
ATOM 728 C CA . ARG A 1 95 ? 5.744 2.785 10.820 1.00 86.88 95 ARG A CA 1
ATOM 729 C C . ARG A 1 95 ? 5.915 1.666 9.793 1.00 86.88 95 ARG A C 1
ATOM 731 O O . ARG A 1 95 ? 7.038 1.397 9.367 1.00 86.88 95 ARG A O 1
ATOM 738 N N . ASN A 1 96 ? 4.824 1.010 9.407 1.00 84.75 96 ASN A N 1
ATOM 739 C CA . ASN A 1 96 ? 4.878 -0.143 8.512 1.00 84.75 96 ASN A CA 1
ATOM 740 C C . ASN A 1 96 ? 5.305 0.257 7.094 1.00 84.75 96 ASN A C 1
ATOM 742 O O . ASN A 1 96 ? 6.129 -0.434 6.497 1.00 84.75 96 ASN A O 1
ATOM 746 N N . PHE A 1 97 ? 4.818 1.387 6.573 1.00 83.25 97 PHE A N 1
ATOM 747 C CA . PHE A 1 97 ? 5.252 1.901 5.272 1.00 83.25 97 PHE A CA 1
ATOM 748 C C . PHE A 1 97 ? 6.720 2.326 5.277 1.00 83.25 97 PHE A C 1
ATOM 750 O O . PHE A 1 97 ? 7.440 2.001 4.335 1.00 83.25 97 PHE A O 1
ATOM 757 N N . GLY A 1 98 ? 7.187 2.985 6.344 1.00 83.56 98 GLY A N 1
ATOM 758 C CA . GLY A 1 98 ? 8.606 3.315 6.492 1.00 83.56 98 GLY A CA 1
ATOM 759 C C . GLY A 1 98 ? 9.494 2.067 6.451 1.00 83.56 98 GLY A C 1
ATOM 760 O O . GLY A 1 98 ? 10.479 2.026 5.716 1.00 83.56 98 GLY A O 1
ATOM 761 N N . MET A 1 99 ? 9.099 1.011 7.170 1.00 83.94 99 MET A N 1
ATOM 762 C CA . MET A 1 99 ? 9.817 -0.267 7.170 1.00 83.94 99 MET A CA 1
ATOM 763 C C . MET A 1 99 ? 9.812 -0.940 5.794 1.00 83.94 99 MET A C 1
ATOM 765 O O . MET A 1 99 ? 10.842 -1.440 5.349 1.00 83.94 99 MET A O 1
ATOM 769 N N . LEU A 1 100 ? 8.667 -0.943 5.108 1.00 82.31 100 LEU A N 1
ATOM 770 C CA . LEU A 1 100 ? 8.538 -1.531 3.778 1.00 82.31 100 LEU A CA 1
ATOM 771 C C . LEU A 1 100 ? 9.444 -0.823 2.761 1.00 82.31 100 LEU A C 1
ATOM 773 O O . LEU A 1 100 ? 10.149 -1.498 2.012 1.00 82.31 100 LEU A O 1
ATOM 777 N N . ASN A 1 101 ? 9.496 0.512 2.789 1.00 81.06 101 ASN A N 1
ATOM 778 C CA . ASN A 1 101 ? 10.412 1.288 1.949 1.00 81.06 101 ASN A CA 1
ATOM 779 C C . ASN A 1 101 ? 11.877 0.933 2.232 1.00 81.06 101 ASN A C 1
ATOM 781 O O . ASN A 1 101 ? 12.613 0.618 1.302 1.00 81.06 101 ASN A O 1
ATOM 785 N N . GLN A 1 102 ? 12.274 0.873 3.506 1.00 86.69 102 GLN A N 1
ATOM 786 C CA . GLN A 1 102 ? 13.645 0.526 3.887 1.00 86.69 102 GLN A CA 1
ATOM 787 C C . GLN A 1 102 ? 14.042 -0.892 3.439 1.00 86.69 102 GLN A C 1
ATOM 789 O O . GLN A 1 102 ? 15.160 -1.117 2.974 1.00 86.69 102 GLN A O 1
ATOM 794 N N . VAL A 1 103 ? 13.139 -1.869 3.564 1.00 83.75 103 VAL A N 1
ATOM 795 C CA . VAL A 1 103 ? 13.387 -3.239 3.088 1.00 83.75 103 VAL A CA 1
ATOM 796 C C . VAL A 1 103 ? 13.539 -3.264 1.568 1.00 83.75 103 VAL A C 1
ATOM 798 O O . VAL A 1 103 ? 14.468 -3.901 1.074 1.00 83.75 103 VAL A O 1
ATOM 801 N N . MET A 1 104 ? 12.674 -2.562 0.829 1.00 79.25 104 MET A N 1
ATOM 802 C CA . MET A 1 104 ? 12.781 -2.478 -0.631 1.00 79.25 104 MET A CA 1
ATOM 803 C C . MET A 1 104 ? 14.101 -1.838 -1.067 1.00 79.25 104 MET A C 1
ATOM 805 O O . MET A 1 104 ? 14.787 -2.405 -1.912 1.00 79.25 104 MET A O 1
ATOM 809 N N . GLU A 1 105 ? 14.498 -0.718 -0.462 1.00 82.62 105 GLU A N 1
ATOM 810 C CA . GLU A 1 105 ? 15.780 -0.062 -0.745 1.00 82.62 105 GLU A CA 1
ATOM 811 C C . GLU A 1 105 ? 16.963 -1.005 -0.510 1.00 82.62 105 GLU A C 1
ATOM 813 O O . GLU A 1 105 ? 17.826 -1.142 -1.375 1.00 82.62 105 GLU A O 1
ATOM 818 N N . ASN A 1 106 ? 16.978 -1.721 0.617 1.00 85.25 106 ASN A N 1
ATOM 819 C CA . ASN A 1 106 ? 18.045 -2.672 0.930 1.00 85.25 106 ASN A CA 1
ATOM 820 C C . ASN A 1 106 ? 18.112 -3.840 -0.065 1.00 85.25 106 ASN A C 1
ATOM 822 O O . ASN A 1 106 ? 19.206 -4.270 -0.432 1.00 85.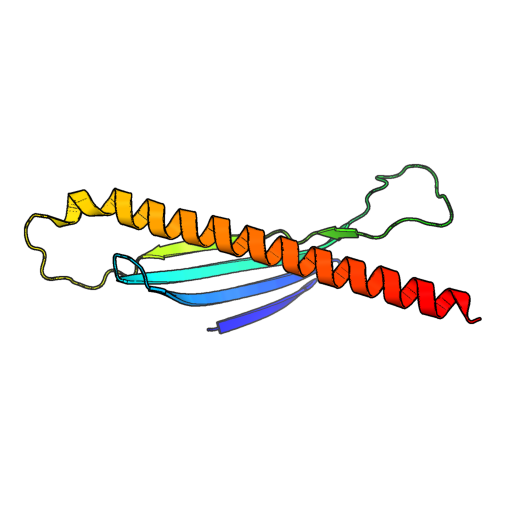25 106 ASN A O 1
ATOM 826 N N . LEU A 1 107 ? 16.961 -4.362 -0.505 1.00 80.19 107 LEU A N 1
ATOM 827 C CA . LEU A 1 107 ? 16.909 -5.431 -1.506 1.00 80.19 107 LEU A CA 1
ATOM 828 C C . LEU A 1 107 ? 17.421 -4.946 -2.867 1.00 80.19 107 LEU A C 1
ATOM 830 O O . LEU A 1 107 ? 18.249 -5.624 -3.472 1.00 80.19 107 LEU A O 1
ATOM 834 N N . LEU A 1 108 ? 16.996 -3.756 -3.302 1.00 78.38 108 LEU A N 1
ATOM 835 C CA . LEU A 1 108 ? 17.450 -3.144 -4.553 1.00 78.38 108 LEU A CA 1
ATOM 836 C C . LEU A 1 108 ? 18.953 -2.835 -4.521 1.00 78.38 108 LEU A C 1
ATOM 838 O O . LEU A 1 108 ? 19.665 -3.114 -5.484 1.00 78.38 108 LEU A O 1
ATOM 842 N N . LEU A 1 109 ? 19.464 -2.307 -3.404 1.00 81.00 109 LEU A N 1
ATOM 843 C CA . LEU A 1 109 ? 20.897 -2.063 -3.216 1.00 81.00 109 LEU A CA 1
ATOM 844 C C . LEU A 1 109 ? 21.703 -3.360 -3.286 1.00 81.00 109 LEU A C 1
ATOM 846 O O . LEU A 1 109 ? 22.743 -3.395 -3.943 1.00 81.00 109 LEU A O 1
ATOM 850 N N . LYS A 1 110 ? 21.219 -4.433 -2.652 1.00 82.62 110 LYS A N 1
ATOM 851 C CA . LYS A 1 110 ? 21.872 -5.744 -2.709 1.00 82.62 110 LYS A CA 1
ATOM 852 C C . LYS A 1 110 ? 21.934 -6.278 -4.142 1.00 82.62 110 LYS A C 1
ATOM 854 O O . LYS A 1 110 ? 23.001 -6.686 -4.586 1.00 82.62 110 LYS A O 1
ATOM 859 N N . GLU A 1 111 ? 20.832 -6.217 -4.882 1.00 81.25 111 GLU A N 1
ATOM 860 C CA . GLU A 1 111 ? 20.780 -6.661 -6.280 1.00 81.25 111 GLU A CA 1
ATOM 861 C C . GLU A 1 111 ? 21.716 -5.839 -7.189 1.00 81.25 111 GLU A C 1
ATOM 863 O O . GLU A 1 111 ? 22.430 -6.385 -8.036 1.00 81.25 111 GLU A O 1
ATOM 868 N N . LEU A 1 112 ? 21.797 -4.522 -6.970 1.00 79.94 112 LEU A N 1
ATOM 869 C CA . LEU A 1 112 ? 22.754 -3.650 -7.661 1.00 79.94 112 LEU A CA 1
ATOM 870 C C . LEU A 1 112 ? 24.215 -4.012 -7.351 1.00 79.94 112 LEU A C 1
ATOM 872 O O . LEU A 1 112 ? 25.075 -3.943 -8.230 1.00 79.94 112 LEU A O 1
ATOM 876 N N . MET A 1 113 ? 24.519 -4.397 -6.112 1.00 84.69 113 MET A N 1
ATOM 877 C CA . MET A 1 113 ? 25.863 -4.839 -5.733 1.00 84.69 113 MET A CA 1
ATOM 878 C C . MET A 1 113 ? 26.207 -6.203 -6.341 1.00 84.69 113 MET A C 1
ATOM 880 O O . MET A 1 113 ? 27.296 -6.362 -6.898 1.00 84.69 113 MET A O 1
ATOM 884 N N . ASP A 1 114 ? 25.272 -7.153 -6.299 1.00 81.75 114 ASP A N 1
ATOM 885 C CA . ASP A 1 114 ? 25.444 -8.502 -6.846 1.00 81.75 114 ASP A CA 1
ATOM 886 C C . ASP A 1 114 ? 25.620 -8.463 -8.379 1.00 81.75 114 ASP A C 1
ATOM 888 O O . ASP A 1 114 ? 26.512 -9.114 -8.933 1.00 81.75 114 ASP A O 1
ATOM 892 N N . SER A 1 115 ? 24.840 -7.629 -9.076 1.00 77.25 115 SER A N 1
ATOM 893 C CA . SER A 1 115 ? 24.976 -7.429 -10.526 1.00 77.25 115 SER A CA 1
ATOM 894 C C . SER A 1 115 ? 26.334 -6.824 -10.912 1.00 77.25 115 SER A C 1
ATOM 896 O O . SER A 1 115 ? 26.982 -7.338 -11.827 1.00 77.25 115 SER A O 1
ATOM 898 N N . ARG A 1 116 ? 26.837 -5.819 -10.177 1.00 70.88 116 ARG A N 1
ATOM 899 C CA . ARG A 1 116 ? 28.181 -5.243 -10.400 1.00 70.88 116 ARG A CA 1
ATOM 900 C C . ARG A 1 116 ? 29.314 -6.236 -10.145 1.00 70.88 116 ARG A C 1
ATOM 902 O O . ARG A 1 116 ? 30.293 -6.252 -10.894 1.00 70.88 116 ARG A O 1
ATOM 909 N N . ALA A 1 117 ? 29.188 -7.073 -9.117 1.00 68.75 117 ALA A N 1
ATOM 910 C CA . ALA A 1 117 ? 30.162 -8.127 -8.840 1.00 68.75 117 ALA A CA 1
ATOM 911 C C . ALA A 1 117 ? 30.216 -9.151 -9.988 1.00 68.75 117 ALA A C 1
ATOM 913 O O . ALA A 1 117 ? 31.299 -9.550 -10.414 1.00 68.75 117 ALA A O 1
ATOM 914 N N . SER A 1 118 ? 29.058 -9.510 -10.553 1.00 63.44 118 SER A N 1
ATOM 915 C CA . SER A 1 118 ? 28.980 -10.428 -11.697 1.00 63.44 118 SER A CA 1
ATOM 916 C C . SER A 1 118 ? 29.550 -9.841 -12.998 1.00 63.44 118 SER A C 1
ATOM 918 O O . SER A 1 118 ? 30.150 -10.574 -13.784 1.00 63.44 118 SER A O 1
ATOM 920 N N . SER A 1 119 ? 29.437 -8.522 -13.213 1.00 58.34 119 SER A N 1
ATOM 921 C CA . SER A 1 119 ? 30.023 -7.845 -14.380 1.00 58.34 119 SER A CA 1
ATOM 922 C C . SER A 1 119 ? 31.537 -7.635 -14.282 1.00 58.34 119 SER A C 1
ATOM 924 O O . SER A 1 119 ? 32.180 -7.467 -15.308 1.00 58.34 119 SER A O 1
ATOM 926 N N . SER A 1 120 ? 32.116 -7.653 -13.075 1.00 57.12 120 SER A N 1
ATOM 927 C CA . SER A 1 120 ? 33.567 -7.506 -12.862 1.00 57.12 120 SER A CA 1
ATOM 928 C C . SER A 1 120 ? 34.361 -8.801 -13.107 1.00 57.12 120 SER A C 1
ATOM 930 O O . SER A 1 120 ? 35.591 -8.774 -13.074 1.00 57.12 120 SER A O 1
ATOM 932 N N . HIS A 1 121 ? 33.676 -9.932 -13.303 1.00 49.66 121 HIS A N 1
ATOM 933 C CA . HIS A 1 121 ? 34.270 -11.255 -13.535 1.00 49.66 121 HIS A CA 1
ATOM 934 C C . HIS A 1 121 ? 34.105 -11.771 -14.979 1.00 49.66 121 HIS A C 1
ATOM 936 O O . HIS A 1 121 ? 34.385 -12.942 -15.244 1.00 49.66 121 HIS A O 1
ATOM 942 N N . ARG A 1 122 ? 33.664 -10.917 -15.908 1.00 43.19 122 ARG A N 1
ATOM 943 C CA . ARG A 1 122 ? 33.707 -11.143 -17.361 1.00 43.19 122 ARG A CA 1
ATOM 944 C C . ARG A 1 122 ? 34.735 -10.221 -17.995 1.00 43.19 122 ARG A C 1
ATOM 946 O O . ARG A 1 122 ? 35.343 -10.671 -18.987 1.00 43.19 122 ARG A O 1
#

Radius of gyration: 21.03 Å; chains: 1; bounding box: 56×27×53 Å

=== Feature glossary ===
Feature key, reading from the visual/contextual features back to the raw sequence:

Rendered structure images. Structure images are PyMOL renders from six orthogonal camera directions. Cartoon representation draws helices as coils and strands as arrows; sticks shows the backbone as bonds; surface shows the solvent-excluded envelope. Rainbow coloring maps sequence position to hue (blue→red, N→C); chain coloring assigns a distinct color per polypeptide.

Contact-map, Ramachandran, and PAE plots. Three diagnostic plots accompany the record. The Cα contact map visualizes the tertiary structure as a 2D adjacency matrix (8 Å cutoff, sequence-local contacts suppressed). The Ramachandran plot shows the distribution of backbone (φ, ψ) torsions, with points in the α and β basins reflecting secondary structure content. The PAE plot shows AlphaFold's inter-residue confidence as a color matrix.

InterPro / GO / CATH / organism. The annotation block draws on four external resources. InterPro: which protein families and domains the sequence belongs to. GO: standardized terms for what the protein does, what process it participates in, and where in the cell it acts. CATH: which structural fold it has in the CATH hierarchy. Organism: the species of origin.

Nearest PDB struc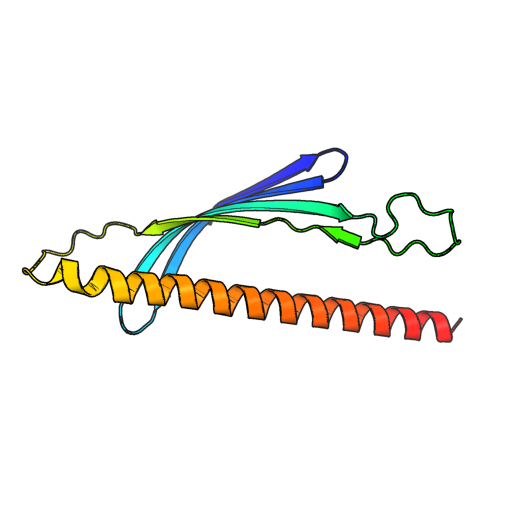tures. Structural nearest neighbors (via Foldseek easy-search vs the PDB). Reported per hit: target PDB id, E-value, and alignment TM-score. A TM-score above ~0.5 is the conventional threshold for 'same fold'.

Predicted aligned error. Predicted aligned error is AlphaFold's pairwise confidence. Unlike pLDDT (per-residue), PAE is per-residue-pair and captures whether two parts of the structure are correctly placed relative to each other. Units are ångströms of expected positional error.

Solvent-accessible surface area. SASA measures how much of the protein is reachable by solvent. It is computed by rolling a water-sized probe over the atomic surface and summing the exposed area (Å²). Per-residue SASA distinguishes core (buried, low SASA) from surface (exposed, high SASA) residues; total SASA is a whole-molecule size measure.

B-factor. Crystallographic B-factors measure how much each atom's electron density is smeared out, in Å². They rise in mobile loops and surface residues and fall in the buried interior. In AlphaFold models this column is repurposed to hold pLDDT instead.

pLDDT. For AlphaFold models, the B-factor field carries pLDDT — the model's own estimate of local accuracy on a 0–100 scale. Regions with pLDDT<50 should be treated as essentially unmodeled; they often correspond to intrinsically disordered segments.

Backbone torsions (φ/ψ). φ (phi) and ψ (psi) are the two rotatable backbone dihedrals per residue: φ is the C(i-1)–N–Cα–C torsion, ψ is the N–Cα–C–N(i+1) torsion, both in degrees on (−180°, 180°]. α-helical residues cluster near (−60°, −45°); β-strand residues near (−120°, +130°). A Ramachandran plot is simply a scatter of (φ, ψ) for every residue.

Radius of gyration, Cα contacts, bounding box. Radius of gyration (Rg) is the root-mean-square distance of Cα atoms from their centroid — a single number for overall size and compactness. A globular domain of N residues has Rg ≈ 2.2·N^0.38 Å; an extended or disordered chain has a much larger Rg. The Cα contact count is the number of residue pairs whose Cα atoms are within 8 Å and are more than four positions apart in sequence — a standard proxy for tertiary packing density. The bounding box is the smallest axis-aligned box enclosing all Cα atoms.

Secondary structure (3-state, P-SEA). Three-state secondary structure (P-SEA) collapses the eight DSSP classes into helix (a), strand (b), and coil (c). P-SEA assigns these from Cα geometry alone — distances and angles — without requiring backbone oxygens, so it works on any Cα trace.

Secondary structure (8-state, DSSP). Secondary structure is the local, repeating backbone conformation. DSSP classifies it into eight states by reading the hydrogen-bond network: three helix types (H, G, I), two β types (E, B), two non-regular types (T, S), and unstructured coil (-).

Foldseek 3Di. The Foldseek 3Di string encodes local tertiary geometry as a 20-letter alphabet — one character per residue — derived from the relative positions of nearby Cα atoms. Unlike the amino-acid sequence, 3Di is a direct function of the 3D structure, so two proteins with the same fold have similar 3Di strings even at low sequence identity.

mmCIF coordinates. Structure coordinates are given as an mmCIF _atom_site loop: one row per atom with element, residue name, chain id, sequence number, and x/y/z position in Å. Only the four main-chain atoms per residue are included here; side chains are omitted to keep the record compact.

Sequence. This is the polypeptide sequence — one letter per residue, N-terminus first. Length ranges from a few dozen residues for small domains to over a thousand for large multi-domain proteins.